Protein AF-Q05ZA6-F1 (afdb_monomer_lite)

pLDDT: mean 92.21, std 14.12, range [42.97, 98.75]

Sequence (77 aa):
MTDQADQAPSVEELQESIDELSAYRERLYNDVVGIGKKLRLSQKKIDATVNEHPELTRIDEILSQLKHQRDNQALSS

Foldseek 3Di:
DDDPPPDQDALVRLVVVLVVLVVVLVVVLCVLLVVCVVVVHDPVVSVVCCVPPVVNVVSVVVSVVSVVSSVVNVVVD

Secondary structure (DSSP, 8-state):
----SSSPPPHHHHHHHHHHHHHHHHHHHHHHHHHHHHTT--HHHHHHHHHT-HHHHHHHHHHHHHHHHHHHHHH--

Radius of gyration: 17.02 Å; chains: 1; bounding box: 28×26×52 Å

Structure (mmCIF, N/CA/C/O backbone):
data_AF-Q05ZA6-F1
#
_entry.id   AF-Q05ZA6-F1
#
loop_
_atom_site.group_PDB
_atom_site.id
_atom_site.type_symbol
_atom_site.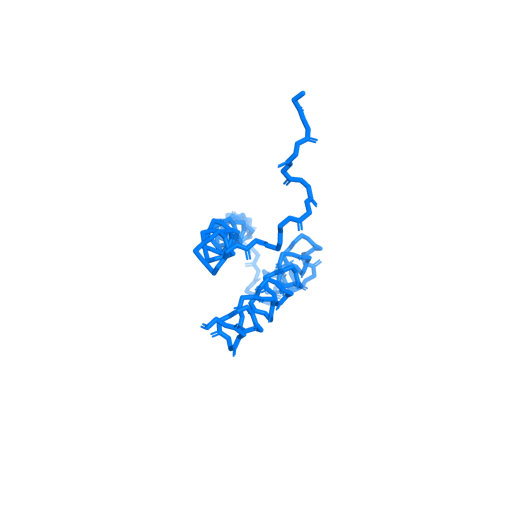label_atom_id
_atom_site.label_alt_id
_atom_site.label_comp_id
_atom_site.label_asym_id
_atom_site.label_entity_id
_atom_site.label_seq_id
_atom_site.pdbx_PDB_ins_code
_atom_site.Cartn_x
_atom_site.Cartn_y
_atom_site.Cartn_z
_atom_site.occupancy
_atom_site.B_iso_or_equiv
_atom_site.auth_seq_id
_atom_site.auth_comp_id
_atom_site.auth_asym_id
_atom_site.auth_atom_id
_atom_site.pdbx_PDB_model_num
ATOM 1 N N . MET A 1 1 ? 4.576 15.859 -32.669 1.00 43.38 1 MET A N 1
ATOM 2 C CA . MET A 1 1 ? 5.221 15.538 -31.379 1.00 43.38 1 MET A CA 1
ATOM 3 C C . MET A 1 1 ? 4.501 14.333 -30.790 1.00 43.38 1 MET A C 1
ATOM 5 O O . MET A 1 1 ? 3.687 14.523 -29.905 1.00 43.38 1 MET A O 1
ATOM 9 N N . THR A 1 2 ? 4.721 13.130 -31.324 1.00 45.91 2 THR A N 1
ATOM 10 C CA . THR A 1 2 ? 4.162 11.872 -30.787 1.00 45.91 2 THR A CA 1
ATOM 11 C C . THR A 1 2 ? 4.942 10.701 -31.396 1.00 45.91 2 THR A C 1
ATOM 13 O O . THR A 1 2 ? 4.464 10.084 -32.334 1.00 45.91 2 THR A O 1
ATOM 16 N N . ASP A 1 3 ? 6.152 10.444 -30.899 1.00 42.97 3 ASP A N 1
ATOM 17 C CA . ASP A 1 3 ? 6.936 9.230 -31.205 1.00 42.97 3 ASP A CA 1
ATOM 18 C C . ASP A 1 3 ? 7.556 8.692 -29.905 1.00 42.97 3 ASP A C 1
ATOM 20 O O . ASP A 1 3 ? 8.759 8.488 -29.791 1.00 42.97 3 ASP A O 1
ATOM 24 N N . GLN A 1 4 ? 6.737 8.552 -28.859 1.00 46.97 4 GLN A N 1
ATOM 25 C CA . GLN A 1 4 ? 7.206 8.054 -27.558 1.00 46.97 4 GLN A CA 1
ATOM 26 C C . GLN A 1 4 ? 6.264 7.017 -26.927 1.00 46.97 4 GLN A C 1
ATOM 28 O O . GLN A 1 4 ? 6.426 6.675 -25.765 1.00 46.97 4 GLN A O 1
ATOM 33 N N . ALA A 1 5 ? 5.284 6.507 -27.683 1.00 52.75 5 ALA A N 1
ATOM 34 C CA . ALA A 1 5 ? 4.280 5.561 -27.182 1.00 52.75 5 ALA A CA 1
ATOM 35 C C . ALA A 1 5 ? 4.582 4.076 -27.492 1.00 52.75 5 ALA A C 1
ATOM 37 O O . ALA A 1 5 ? 3.849 3.219 -27.014 1.00 52.75 5 ALA A O 1
ATOM 38 N N . ASP A 1 6 ? 5.644 3.771 -28.250 1.00 58.38 6 ASP A N 1
ATOM 39 C CA . ASP A 1 6 ? 5.961 2.405 -28.721 1.00 58.38 6 ASP A CA 1
ATOM 40 C C . ASP A 1 6 ? 7.238 1.793 -28.104 1.00 58.38 6 ASP A C 1
ATOM 42 O O . ASP A 1 6 ? 7.666 0.710 -28.501 1.00 58.38 6 ASP A O 1
ATOM 46 N N . GLN A 1 7 ? 7.873 2.457 -27.133 1.00 71.38 7 GLN A N 1
ATOM 47 C CA . GLN A 1 7 ? 9.002 1.883 -26.391 1.00 71.38 7 GLN A CA 1
ATOM 48 C C . GLN A 1 7 ? 8.495 1.312 -25.064 1.00 71.38 7 GLN A C 1
ATOM 50 O O . GLN A 1 7 ? 7.806 1.999 -24.311 1.00 71.38 7 GLN A O 1
ATOM 55 N N . ALA A 1 8 ? 8.825 0.048 -24.784 1.00 80.88 8 ALA A N 1
ATOM 56 C CA . ALA A 1 8 ? 8.617 -0.520 -23.457 1.00 80.88 8 ALA A CA 1
ATOM 57 C C . ALA A 1 8 ? 9.423 0.294 -22.423 1.00 80.88 8 ALA A C 1
ATOM 59 O O . ALA A 1 8 ? 10.543 0.704 -22.741 1.00 80.88 8 ALA A O 1
ATOM 60 N N . PRO A 1 9 ? 8.877 0.542 -21.219 1.00 88.50 9 PRO A N 1
ATOM 61 C CA . PRO A 1 9 ? 9.566 1.325 -20.198 1.00 88.50 9 PRO A CA 1
ATOM 62 C C . PRO A 1 9 ? 10.879 0.655 -19.777 1.00 88.50 9 PRO A C 1
ATOM 64 O O . PRO A 1 9 ? 10.974 -0.577 -19.743 1.00 88.50 9 PRO A O 1
ATOM 67 N N . SER A 1 10 ? 11.886 1.464 -19.445 1.00 94.06 10 SER A N 1
ATOM 68 C CA . SER A 1 10 ? 13.184 0.964 -18.990 1.00 94.06 10 SER A CA 1
ATOM 69 C C . SER A 1 10 ? 13.092 0.329 -17.597 1.00 94.06 10 SER A C 1
ATOM 71 O O . SER A 1 10 ? 12.138 0.535 -16.840 1.00 94.06 10 SER A O 1
ATOM 73 N N . VAL A 1 11 ? 14.113 -0.454 -17.234 1.00 95.81 11 VAL A N 1
ATOM 74 C CA . VAL A 1 11 ? 14.231 -1.010 -15.877 1.00 95.81 11 VAL A CA 1
ATOM 75 C C . VAL A 1 11 ? 14.316 0.110 -14.836 1.00 95.81 11 VAL A C 1
ATOM 77 O O . VAL A 1 11 ? 13.698 -0.022 -13.779 1.00 95.81 11 VAL A O 1
ATOM 80 N N . GLU A 1 12 ? 15.034 1.204 -15.124 1.00 95.81 12 GLU A N 1
ATOM 81 C CA . GLU A 1 12 ? 15.112 2.351 -14.211 1.00 95.81 12 GLU A CA 1
ATOM 82 C C . GLU A 1 12 ? 13.756 3.043 -14.052 1.00 95.81 12 GLU A C 1
ATOM 84 O O . GLU A 1 12 ? 13.329 3.249 -12.921 1.00 95.81 12 GLU A O 1
ATOM 89 N N . GLU A 1 13 ? 13.036 3.316 -15.145 1.00 95.94 13 GLU A N 1
ATOM 90 C CA . GLU A 1 13 ? 11.715 3.967 -15.093 1.00 95.94 13 GLU A CA 1
ATOM 91 C C . GLU A 1 13 ? 10.702 3.144 -14.276 1.00 95.94 13 GLU A C 1
ATOM 93 O O . GLU A 1 13 ? 9.911 3.677 -13.488 1.00 95.94 13 GLU A O 1
ATOM 98 N N . LEU A 1 14 ? 10.742 1.815 -14.427 1.00 97.00 14 LEU A N 1
ATOM 99 C CA . LEU A 1 14 ? 9.919 0.901 -13.637 1.00 97.00 14 LEU A CA 1
ATOM 100 C C . LEU A 1 14 ? 10.335 0.890 -12.164 1.00 97.00 14 LEU A C 1
ATOM 102 O O . LEU A 1 14 ? 9.469 0.846 -11.290 1.00 97.00 14 LEU A O 1
ATOM 106 N N . GLN A 1 15 ? 11.637 0.932 -11.874 1.00 98.00 15 GLN A N 1
ATOM 107 C CA . GLN A 1 15 ? 12.138 0.958 -10.503 1.00 98.00 15 GLN A CA 1
ATOM 108 C C . GLN A 1 15 ? 11.781 2.270 -9.792 1.00 98.00 15 GLN A C 1
ATOM 110 O O . GLN A 1 15 ? 11.290 2.217 -8.667 1.00 98.00 15 GLN A O 1
ATOM 115 N N . GLU A 1 16 ? 11.922 3.418 -10.457 1.00 98.19 16 GLU A N 1
ATOM 116 C CA . GLU A 1 16 ? 11.499 4.724 -9.934 1.00 98.19 16 GLU A CA 1
ATOM 117 C C . GLU A 1 16 ? 9.998 4.725 -9.612 1.00 98.19 16 GLU A C 1
ATOM 119 O O . GLU A 1 16 ? 9.591 5.086 -8.506 1.00 98.19 16 GLU A O 1
ATOM 124 N N . SER A 1 17 ? 9.174 4.204 -10.527 1.00 97.81 17 SER A N 1
ATOM 125 C CA . SER A 1 17 ? 7.727 4.076 -10.315 1.00 97.81 17 SER A CA 1
ATOM 126 C C . SER A 1 17 ? 7.383 3.172 -9.120 1.00 97.81 17 SER A C 1
ATOM 128 O O . SER A 1 17 ? 6.466 3.470 -8.349 1.00 97.81 17 SER A O 1
ATOM 130 N N . ILE A 1 18 ? 8.112 2.062 -8.940 1.00 98.62 18 ILE A N 1
ATOM 131 C CA . ILE A 1 18 ? 7.956 1.162 -7.785 1.00 98.62 18 ILE A CA 1
ATOM 132 C C . ILE A 1 18 ? 8.310 1.886 -6.485 1.00 98.62 18 ILE A C 1
ATOM 134 O O . ILE A 1 18 ? 7.591 1.728 -5.494 1.00 98.62 18 ILE A O 1
ATOM 138 N N . ASP A 1 19 ? 9.395 2.655 -6.472 1.00 98.69 19 ASP A N 1
ATOM 139 C CA . ASP A 1 19 ? 9.885 3.343 -5.279 1.00 98.69 19 ASP A CA 1
ATOM 140 C C . ASP A 1 19 ? 8.917 4.450 -4.848 1.00 98.69 19 ASP A C 1
ATOM 142 O O . ASP A 1 19 ? 8.514 4.507 -3.680 1.00 98.69 19 ASP A O 1
ATOM 146 N N . GLU A 1 20 ? 8.452 5.270 -5.793 1.00 98.56 20 GLU A N 1
ATOM 147 C CA . GLU A 1 20 ? 7.461 6.316 -5.535 1.00 98.56 20 GLU A CA 1
ATOM 148 C C . GLU A 1 20 ? 6.141 5.740 -5.007 1.00 98.56 20 GLU A C 1
ATOM 150 O O . GLU A 1 20 ? 5.597 6.213 -3.999 1.00 98.56 20 GLU A O 1
ATOM 155 N N . LEU A 1 21 ? 5.635 4.682 -5.648 1.00 98.56 21 LEU A N 1
ATOM 156 C CA . LEU A 1 21 ? 4.381 4.049 -5.254 1.00 98.56 21 LEU A CA 1
ATOM 157 C C . LEU A 1 21 ? 4.505 3.328 -3.901 1.00 98.56 21 LEU A C 1
ATOM 159 O O . LEU A 1 21 ? 3.574 3.364 -3.092 1.00 98.56 21 LEU A O 1
ATOM 163 N N . SER A 1 22 ? 5.666 2.737 -3.605 1.00 98.62 22 SER A N 1
ATOM 164 C CA . SER A 1 22 ? 5.953 2.124 -2.301 1.0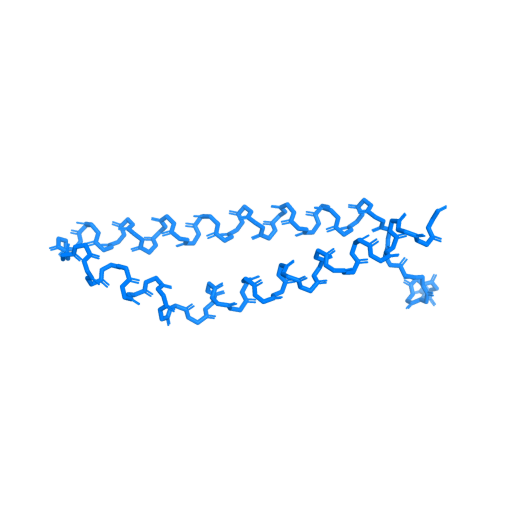0 98.62 22 SER A CA 1
ATOM 165 C C . SER A 1 22 ? 6.000 3.171 -1.186 1.00 98.62 22 SER A C 1
ATOM 167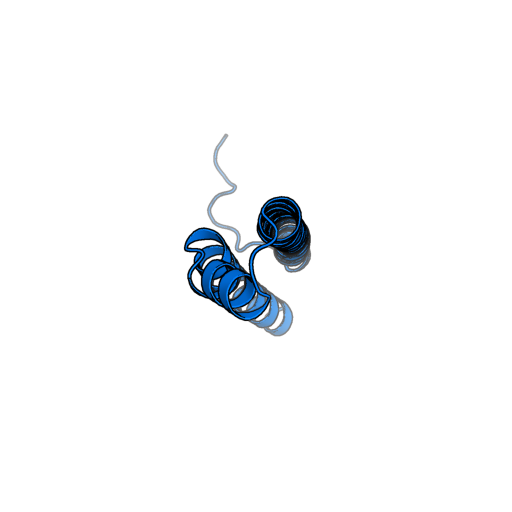 O O . SER A 1 22 ? 5.393 2.972 -0.131 1.00 98.62 22 SER A O 1
ATOM 169 N N . ALA A 1 23 ? 6.640 4.318 -1.429 1.00 98.75 23 ALA A N 1
ATOM 170 C CA . ALA A 1 23 ? 6.663 5.430 -0.482 1.00 98.75 23 ALA A CA 1
ATOM 171 C C . ALA A 1 23 ? 5.255 6.002 -0.242 1.00 98.75 23 ALA A C 1
ATOM 173 O O . ALA A 1 23 ? 4.893 6.364 0.882 1.00 98.75 23 ALA A O 1
ATOM 174 N N . TYR A 1 24 ? 4.422 6.069 -1.285 1.00 98.56 24 TYR A N 1
ATOM 175 C CA . TYR A 1 24 ? 3.024 6.465 -1.134 1.00 98.56 24 TYR A CA 1
ATOM 176 C C . TYR A 1 24 ? 2.228 5.470 -0.279 1.00 98.56 24 TYR A C 1
ATOM 178 O O . TYR A 1 24 ? 1.572 5.885 0.681 1.00 98.56 24 TYR A O 1
ATOM 186 N N . ARG A 1 25 ? 2.351 4.168 -0.561 1.00 98.56 25 ARG A N 1
ATOM 187 C CA . ARG A 1 25 ? 1.719 3.095 0.217 1.00 98.56 25 ARG A CA 1
ATOM 188 C C . ARG A 1 25 ? 2.069 3.174 1.703 1.00 98.56 25 ARG A C 1
ATOM 190 O O . ARG A 1 25 ? 1.193 3.031 2.554 1.00 98.56 25 ARG A O 1
ATOM 197 N N . GLU A 1 26 ? 3.342 3.400 2.021 1.00 98.69 26 GLU A N 1
ATOM 198 C CA . GLU A 1 26 ? 3.814 3.504 3.403 1.00 98.69 26 GLU A CA 1
ATOM 199 C C . GLU A 1 26 ? 3.184 4.697 4.133 1.00 98.69 26 GLU A C 1
ATOM 201 O O . GLU A 1 26 ? 2.700 4.545 5.258 1.00 98.69 26 GLU A O 1
ATOM 206 N N . ARG A 1 27 ? 3.130 5.872 3.491 1.00 98.56 27 ARG A N 1
ATOM 207 C CA . ARG A 1 27 ? 2.467 7.054 4.066 1.00 98.56 27 ARG A CA 1
ATOM 208 C C . ARG A 1 27 ? 0.989 6.789 4.341 1.00 98.56 27 ARG A C 1
ATOM 210 O O . ARG A 1 27 ? 0.541 7.031 5.457 1.00 98.56 27 ARG A O 1
ATOM 217 N N . LEU A 1 28 ? 0.270 6.213 3.376 1.00 98.38 28 LEU A N 1
ATOM 218 C CA . LEU A 1 28 ? -1.149 5.891 3.529 1.00 98.38 28 LEU A CA 1
ATOM 219 C C . LEU A 1 28 ? -1.390 4.893 4.672 1.00 98.38 28 LEU A C 1
ATOM 221 O O . LEU A 1 28 ? -2.271 5.100 5.506 1.00 98.38 28 LEU A O 1
ATOM 225 N N . TYR A 1 29 ? -0.576 3.840 4.763 1.00 98.50 29 TYR A N 1
ATOM 226 C CA . TYR A 1 29 ? -0.634 2.892 5.877 1.00 98.50 29 TYR A CA 1
ATOM 227 C C . TYR A 1 29 ? -0.425 3.594 7.229 1.00 98.50 29 TYR A C 1
ATOM 229 O O . TYR A 1 29 ? -1.204 3.397 8.167 1.00 98.50 29 TYR A O 1
ATOM 237 N N . ASN A 1 30 ? 0.596 4.449 7.324 1.00 98.56 30 ASN A N 1
ATOM 238 C CA . ASN A 1 30 ? 0.901 5.193 8.544 1.00 98.56 30 ASN A CA 1
ATOM 239 C C . ASN A 1 30 ? -0.224 6.161 8.930 1.00 98.56 30 ASN A C 1
ATOM 241 O O . ASN A 1 30 ? -0.522 6.292 10.120 1.00 98.56 30 ASN A O 1
ATOM 245 N N . ASP A 1 31 ? -0.886 6.783 7.956 1.00 97.94 31 ASP A N 1
ATOM 246 C CA . ASP A 1 31 ? -2.040 7.649 8.189 1.00 97.94 31 ASP A CA 1
ATOM 247 C C . ASP A 1 31 ? -3.231 6.858 8.741 1.00 97.94 31 ASP A C 1
ATOM 249 O O . ASP A 1 31 ? -3.784 7.227 9.782 1.00 97.94 31 ASP A O 1
ATOM 253 N N . VAL A 1 32 ? -3.580 5.724 8.121 1.00 97.56 32 VAL A N 1
ATOM 254 C CA . VAL A 1 32 ? -4.668 4.841 8.581 1.00 97.56 32 VAL A CA 1
ATOM 255 C C . VAL A 1 32 ? -4.415 4.369 10.017 1.00 97.56 32 VAL A C 1
ATOM 257 O O . VAL A 1 32 ? -5.277 4.508 10.894 1.00 97.56 32 VAL A O 1
ATOM 260 N N . VAL A 1 33 ? -3.205 3.876 10.299 1.00 98.25 33 VAL A N 1
ATOM 261 C CA . VAL A 1 33 ? -2.806 3.441 11.646 1.00 98.25 33 VAL A CA 1
ATOM 262 C C . VAL A 1 33 ? -2.807 4.614 12.629 1.00 98.25 33 VAL A C 1
ATOM 264 O O . VAL A 1 33 ? -3.281 4.483 13.763 1.00 98.25 33 VAL A O 1
ATOM 267 N N . GLY A 1 34 ? -2.292 5.772 12.215 1.00 98.25 34 GLY A N 1
ATOM 268 C CA . GLY A 1 34 ? -2.218 6.983 13.024 1.00 98.25 34 GLY A CA 1
ATOM 269 C C . GLY A 1 34 ? -3.596 7.493 13.440 1.00 98.25 34 GLY A C 1
ATOM 270 O O . GLY A 1 34 ? -3.803 7.824 14.611 1.00 98.25 34 GLY A O 1
ATOM 271 N N . ILE A 1 35 ? -4.560 7.501 12.519 1.00 97.75 35 ILE A N 1
ATOM 272 C CA . ILE A 1 35 ? -5.957 7.854 12.796 1.00 97.75 35 ILE A CA 1
ATOM 273 C C . ILE A 1 35 ? -6.582 6.836 13.754 1.00 97.75 35 ILE A C 1
ATOM 275 O O . ILE A 1 35 ? -7.160 7.231 14.768 1.00 97.75 35 ILE A O 1
ATOM 279 N N . GLY A 1 36 ? -6.407 5.535 13.501 1.00 97.56 36 GLY A N 1
ATOM 280 C CA . GLY A 1 36 ? -6.933 4.480 14.369 1.00 97.56 36 GLY A CA 1
ATOM 281 C C . GLY A 1 36 ? -6.444 4.596 15.818 1.00 97.56 36 GLY A C 1
ATOM 282 O O . GLY A 1 36 ? -7.235 4.483 16.759 1.00 97.56 36 GLY A O 1
ATOM 283 N N . LYS A 1 37 ? -5.157 4.920 16.007 1.00 97.88 37 LYS A N 1
ATOM 284 C CA . LYS A 1 37 ? -4.568 5.189 17.329 1.00 97.88 37 LYS A CA 1
ATOM 285 C C . LYS A 1 37 ? -5.133 6.455 17.975 1.00 97.88 37 LYS A C 1
ATOM 287 O O . LYS A 1 37 ? -5.482 6.414 19.154 1.00 97.88 37 LYS A O 1
ATOM 292 N N . LYS A 1 38 ? -5.272 7.559 17.228 1.00 98.19 38 LYS A N 1
ATOM 293 C CA . LYS A 1 38 ? -5.881 8.813 17.726 1.00 98.19 38 LYS A CA 1
ATOM 294 C C . LYS A 1 38 ? -7.326 8.603 18.194 1.00 98.19 38 LYS A C 1
ATOM 296 O O . LYS A 1 38 ? -7.731 9.179 19.198 1.00 98.19 38 LYS A O 1
ATOM 301 N N . LEU A 1 39 ? -8.067 7.724 17.519 1.00 98.06 39 LEU A N 1
ATOM 302 C CA . LEU A 1 39 ? -9.426 7.312 17.885 1.00 98.06 39 LEU A CA 1
ATOM 303 C C . LEU A 1 39 ? -9.480 6.252 19.000 1.00 98.06 39 LEU A C 1
ATOM 305 O O . LEU A 1 39 ? -10.568 5.850 19.407 1.00 98.06 39 LEU A O 1
ATOM 309 N N . ARG A 1 40 ? -8.324 5.803 19.512 1.00 97.75 40 ARG A N 1
ATOM 310 C CA . ARG A 1 40 ? -8.192 4.768 20.555 1.00 97.75 40 ARG A CA 1
ATOM 311 C C . ARG A 1 40 ? -8.872 3.445 20.171 1.00 97.75 40 ARG A C 1
ATOM 313 O O . ARG A 1 40 ? -9.410 2.748 21.031 1.00 97.75 40 ARG A O 1
ATOM 320 N N . LEU A 1 41 ? -8.861 3.096 18.881 1.00 97.56 41 LEU A N 1
ATOM 321 C CA . LEU A 1 41 ? -9.339 1.795 18.414 1.00 97.56 41 LEU A CA 1
ATOM 322 C C . LEU A 1 41 ? -8.438 0.672 18.946 1.00 97.56 41 LEU A C 1
ATOM 324 O O . LEU A 1 41 ? -7.250 0.868 19.199 1.00 97.56 41 LEU A O 1
ATOM 328 N N . SER A 1 42 ? -9.000 -0.529 19.100 1.00 97.88 42 SER A N 1
ATOM 329 C CA . SER A 1 42 ? -8.190 -1.712 19.396 1.00 97.88 42 SER A CA 1
ATOM 330 C C . SER A 1 42 ? -7.316 -2.075 18.196 1.00 97.88 42 SER A C 1
ATOM 332 O O . SER A 1 42 ? -7.720 -1.866 17.051 1.00 97.88 42 SER A O 1
ATOM 334 N N . GLN A 1 43 ? -6.158 -2.693 18.447 1.00 96.38 43 GLN A N 1
ATOM 335 C CA . GLN A 1 43 ? -5.239 -3.111 17.381 1.00 96.38 43 GLN A CA 1
ATOM 336 C C . GLN A 1 43 ? -5.943 -3.977 16.326 1.00 96.38 43 GLN A C 1
ATOM 338 O O . GLN A 1 43 ? -5.867 -3.676 15.144 1.00 96.38 43 GLN A O 1
ATOM 343 N N . LYS A 1 44 ? -6.773 -4.938 16.761 1.00 98.00 44 LYS A N 1
ATOM 344 C CA . LYS A 1 44 ? -7.585 -5.782 15.868 1.00 98.00 44 LYS A CA 1
ATOM 345 C C . LYS A 1 44 ? -8.452 -4.979 14.887 1.00 98.00 44 LYS A C 1
ATOM 347 O O . LYS A 1 44 ? -8.626 -5.401 13.751 1.00 98.00 44 LYS A O 1
ATOM 352 N N . LYS A 1 45 ? -9.034 -3.853 15.322 1.00 97.94 45 LYS A N 1
ATOM 353 C CA . LYS A 1 45 ? -9.845 -2.996 14.442 1.00 97.94 45 LYS A CA 1
ATOM 354 C C . LYS A 1 45 ? -8.976 -2.220 13.458 1.00 97.94 45 LYS A C 1
ATOM 356 O O . LYS A 1 45 ? -9.368 -2.098 12.309 1.00 97.94 45 LYS A O 1
ATOM 361 N N . ILE A 1 46 ? -7.819 -1.731 13.901 1.00 98.00 46 ILE A N 1
ATOM 362 C CA . ILE A 1 46 ? -6.861 -1.042 13.028 1.00 98.00 46 ILE A CA 1
ATOM 363 C C . ILE A 1 46 ? -6.377 -1.997 11.933 1.00 98.00 46 ILE A C 1
ATOM 365 O O . ILE A 1 46 ? -6.426 -1.642 10.761 1.00 98.00 46 ILE A O 1
ATOM 369 N N . ASP A 1 47 ? -5.997 -3.221 12.302 1.00 97.75 47 ASP A N 1
ATOM 370 C CA . ASP A 1 47 ? -5.531 -4.237 11.354 1.00 97.75 47 ASP A CA 1
ATOM 371 C C . ASP A 1 47 ? -6.625 -4.605 10.343 1.00 97.75 47 ASP A C 1
ATOM 373 O O . ASP A 1 47 ? -6.353 -4.705 9.151 1.00 97.75 47 ASP A O 1
ATOM 377 N N . ALA A 1 48 ? -7.878 -4.750 10.794 1.00 97.88 48 ALA A N 1
ATOM 378 C CA . ALA A 1 48 ? -9.013 -4.982 9.900 1.00 97.88 48 ALA A CA 1
ATOM 379 C C . ALA A 1 48 ? -9.208 -3.815 8.919 1.00 97.88 48 ALA A C 1
ATOM 381 O O . ALA A 1 48 ? -9.328 -4.045 7.723 1.00 97.88 48 ALA A O 1
ATOM 382 N N . THR A 1 49 ? -9.156 -2.567 9.400 1.00 96.81 49 THR A N 1
ATOM 383 C CA . THR A 1 49 ? -9.254 -1.378 8.540 1.00 96.81 49 THR A CA 1
ATOM 384 C C . THR A 1 49 ? -8.129 -1.311 7.514 1.00 96.81 49 THR A C 1
ATOM 386 O O . THR A 1 49 ? -8.397 -0.962 6.374 1.00 96.81 49 THR A O 1
ATOM 389 N N . VAL A 1 50 ? -6.893 -1.649 7.888 1.00 97.62 50 VAL A N 1
ATOM 390 C CA . VAL A 1 50 ? -5.768 -1.717 6.944 1.00 97.62 50 VAL A CA 1
ATOM 391 C C . VAL A 1 50 ? -5.999 -2.809 5.898 1.00 97.62 50 VAL A C 1
ATOM 393 O O . VAL A 1 50 ? -5.845 -2.546 4.709 1.00 97.62 50 VAL A O 1
ATOM 396 N N . ASN A 1 51 ? -6.382 -4.014 6.326 1.00 95.81 51 ASN A N 1
ATOM 397 C CA . ASN A 1 51 ? -6.575 -5.162 5.434 1.00 95.81 51 ASN A CA 1
ATOM 398 C C . ASN A 1 51 ? -7.746 -4.972 4.462 1.00 95.81 51 ASN A C 1
ATOM 400 O O . ASN A 1 51 ? -7.709 -5.483 3.348 1.00 95.81 51 ASN A O 1
ATOM 404 N N . GLU A 1 52 ? -8.782 -4.251 4.886 1.00 96.06 52 GLU A N 1
ATOM 405 C CA . GLU A 1 52 ? -9.966 -3.941 4.081 1.00 96.06 52 GLU A CA 1
ATOM 406 C C . GLU A 1 52 ? -9.826 -2.606 3.323 1.00 96.06 52 GLU A C 1
ATOM 408 O O . GLU A 1 52 ? -10.775 -2.177 2.666 1.00 96.06 52 GLU A O 1
ATOM 413 N N . HIS A 1 53 ? -8.673 -1.926 3.402 1.00 97.69 53 HIS A N 1
ATOM 414 C CA . HIS A 1 53 ? -8.487 -0.616 2.782 1.00 97.69 53 HIS A CA 1
ATOM 415 C C . HIS A 1 53 ? -8.333 -0.748 1.256 1.00 97.69 53 HIS A C 1
ATOM 417 O O . HIS A 1 53 ? -7.267 -1.156 0.782 1.00 97.69 53 HIS A O 1
ATOM 423 N N . PRO A 1 54 ? -9.329 -0.324 0.454 1.00 97.50 54 PRO A N 1
ATOM 424 C CA . PRO A 1 54 ? -9.374 -0.635 -0.976 1.00 97.50 54 PRO A CA 1
ATOM 425 C C . PRO A 1 54 ? -8.186 -0.056 -1.750 1.00 97.50 54 PRO A C 1
ATOM 427 O O . PRO A 1 54 ? -7.683 -0.672 -2.686 1.00 97.50 54 PRO A O 1
ATOM 430 N N . GLU A 1 55 ? -7.702 1.119 -1.350 1.00 97.94 55 GLU A N 1
ATOM 431 C CA . GLU A 1 55 ? -6.548 1.743 -1.994 1.00 97.94 55 GLU A CA 1
ATOM 432 C C . GLU A 1 55 ? -5.225 1.058 -1.632 1.00 97.94 55 GLU A C 1
ATOM 434 O O . GLU A 1 55 ? -4.373 0.933 -2.503 1.00 97.94 55 GLU A O 1
ATOM 439 N N . LEU A 1 56 ? -5.063 0.536 -0.406 1.00 98.31 56 LEU A N 1
ATOM 440 C CA . LEU A 1 56 ? -3.838 -0.193 -0.051 1.00 98.31 56 LEU A CA 1
ATOM 441 C C . LEU A 1 56 ? -3.775 -1.505 -0.835 1.00 98.31 56 LEU A C 1
ATOM 443 O O . LEU A 1 56 ? -2.738 -1.812 -1.415 1.00 98.31 56 LEU A O 1
ATOM 447 N N . THR A 1 57 ? -4.904 -2.215 -0.937 1.00 98.00 57 THR A N 1
ATOM 448 C CA . THR A 1 57 ? -5.024 -3.417 -1.771 1.00 98.00 57 THR A CA 1
ATOM 449 C C . THR A 1 57 ? -4.689 -3.121 -3.230 1.00 98.00 57 THR A C 1
ATOM 451 O O . THR A 1 57 ? -3.864 -3.810 -3.824 1.00 98.00 57 THR A O 1
ATOM 454 N N . ARG A 1 58 ? -5.267 -2.059 -3.803 1.00 98.31 58 ARG A N 1
ATOM 455 C CA . ARG A 1 58 ? -5.005 -1.677 -5.196 1.00 98.31 58 ARG A CA 1
ATOM 456 C C . ARG A 1 58 ? -3.539 -1.311 -5.431 1.00 98.31 58 ARG A C 1
ATOM 458 O O . ARG A 1 58 ? -2.977 -1.680 -6.458 1.00 98.31 58 ARG A O 1
ATOM 465 N N . ILE A 1 59 ? -2.917 -0.583 -4.504 1.00 98.50 59 ILE A N 1
ATOM 466 C CA . ILE A 1 59 ? -1.495 -0.238 -4.603 1.00 98.50 59 ILE A CA 1
ATOM 467 C C . ILE A 1 59 ? -0.633 -1.505 -4.551 1.00 98.50 59 ILE A C 1
ATOM 469 O O . ILE A 1 59 ? 0.289 -1.632 -5.353 1.00 98.50 59 ILE A O 1
ATOM 473 N N . ASP A 1 60 ? -0.949 -2.457 -3.670 1.00 98.31 60 ASP A N 1
ATOM 474 C CA . ASP A 1 60 ? -0.225 -3.728 -3.572 1.00 98.31 60 ASP A CA 1
ATOM 475 C C . ASP A 1 60 ? -0.320 -4.544 -4.877 1.00 98.31 60 ASP A C 1
ATOM 477 O O . ASP A 1 60 ? 0.688 -5.080 -5.349 1.00 98.31 60 ASP A O 1
ATOM 481 N N . GLU A 1 61 ? -1.492 -4.574 -5.518 1.00 98.38 61 GLU A N 1
ATOM 482 C CA . GLU A 1 61 ? -1.686 -5.206 -6.831 1.00 98.38 61 GLU A CA 1
ATOM 483 C C . GLU A 1 61 ? -0.848 -4.534 -7.929 1.00 98.38 61 GLU A C 1
ATOM 485 O O . GLU A 1 61 ? -0.160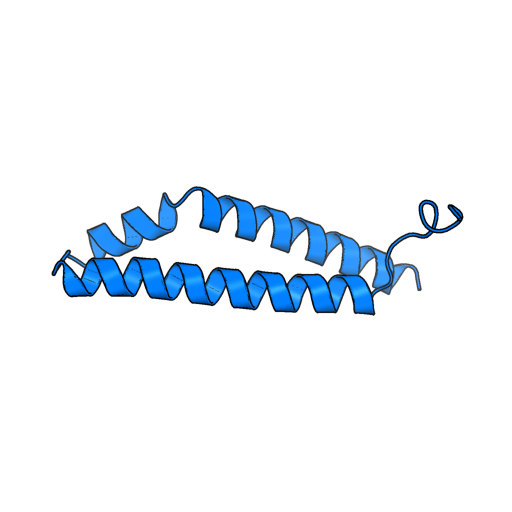 -5.220 -8.690 1.00 98.38 61 GLU A O 1
ATOM 490 N N . ILE A 1 62 ? -0.863 -3.199 -7.999 1.00 98.50 62 ILE A N 1
ATOM 491 C CA . ILE A 1 62 ? -0.086 -2.437 -8.990 1.00 98.50 62 ILE A CA 1
ATOM 492 C C . ILE A 1 62 ? 1.416 -2.631 -8.757 1.00 98.50 62 ILE A C 1
ATOM 494 O O . ILE A 1 62 ? 2.155 -2.890 -9.705 1.00 98.50 62 ILE A O 1
ATOM 498 N N . LEU A 1 63 ? 1.878 -2.578 -7.505 1.00 98.69 63 LEU A N 1
ATOM 499 C CA . LEU A 1 63 ? 3.273 -2.845 -7.155 1.00 98.69 63 LEU A CA 1
ATOM 500 C C . LEU A 1 63 ? 3.699 -4.251 -7.581 1.00 98.69 63 LEU A C 1
ATOM 502 O O . LEU A 1 63 ? 4.817 -4.425 -8.065 1.00 98.69 63 LEU A O 1
ATOM 506 N N . SER A 1 64 ? 2.831 -5.255 -7.423 1.00 98.50 64 SER A N 1
ATOM 507 C CA . SER A 1 64 ? 3.114 -6.610 -7.903 1.00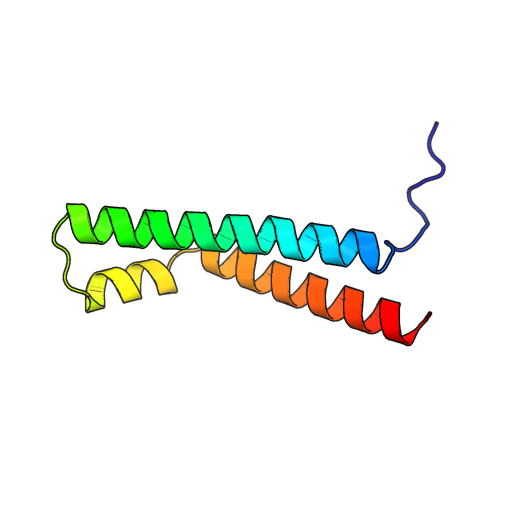 98.50 64 SER A CA 1
ATOM 508 C C . SER A 1 64 ? 3.277 -6.649 -9.424 1.00 98.50 64 SER A C 1
ATOM 510 O O . SER A 1 64 ? 4.203 -7.292 -9.916 1.00 98.50 64 SER A O 1
ATOM 512 N N . GLN A 1 65 ? 2.414 -5.953 -10.169 1.00 98.12 65 GLN A N 1
ATOM 513 C CA . GLN A 1 65 ? 2.490 -5.886 -11.631 1.00 98.12 65 GLN A CA 1
ATOM 514 C C . GLN A 1 65 ? 3.760 -5.172 -12.102 1.00 98.12 65 GLN A C 1
ATOM 516 O O . GLN A 1 65 ? 4.465 -5.700 -12.959 1.00 98.12 65 GLN A O 1
ATOM 521 N N . LEU A 1 66 ? 4.098 -4.027 -11.502 1.00 97.81 66 LEU A N 1
ATOM 522 C CA . LEU A 1 66 ? 5.305 -3.269 -11.840 1.00 97.81 66 LEU A CA 1
ATOM 523 C C . LEU A 1 66 ? 6.579 -4.070 -11.563 1.00 97.81 66 LEU A C 1
ATOM 525 O O . LEU A 1 66 ? 7.486 -4.084 -12.390 1.00 97.81 66 LEU A O 1
ATOM 529 N N . LYS A 1 67 ? 6.639 -4.791 -10.435 1.00 98.19 67 LYS A N 1
ATOM 530 C CA . LYS A 1 67 ? 7.775 -5.669 -10.112 1.00 98.19 67 LYS A CA 1
ATOM 531 C C . LYS A 1 67 ? 7.931 -6.782 -11.142 1.00 98.19 67 LYS A C 1
ATOM 533 O O . LYS A 1 67 ? 9.030 -6.977 -11.647 1.00 98.19 67 LYS A O 1
ATOM 538 N N . HIS A 1 68 ? 6.835 -7.452 -11.507 1.00 97.56 68 HIS A N 1
ATOM 539 C CA . HIS A 1 68 ? 6.865 -8.468 -12.562 1.00 97.56 68 HIS A CA 1
ATOM 540 C C . HIS A 1 68 ? 7.305 -7.881 -13.909 1.00 97.56 68 HIS A C 1
ATOM 542 O O . HIS A 1 68 ? 8.104 -8.493 -14.613 1.00 97.56 68 HIS A O 1
ATOM 548 N N . GLN A 1 69 ? 6.815 -6.692 -14.268 1.00 96.12 69 GLN A N 1
ATOM 549 C CA . GLN A 1 69 ? 7.205 -6.018 -15.504 1.00 96.12 69 GLN A CA 1
ATOM 550 C C . GLN A 1 69 ? 8.700 -5.674 -15.510 1.00 96.12 69 GLN A C 1
ATOM 552 O O . GLN A 1 69 ? 9.384 -5.976 -16.485 1.00 96.12 69 GLN A O 1
ATOM 557 N N . ARG A 1 70 ? 9.219 -5.112 -14.412 1.00 96.69 70 ARG A N 1
ATOM 558 C CA . ARG A 1 70 ? 10.643 -4.797 -14.240 1.00 96.69 70 ARG A CA 1
ATOM 559 C C . ARG A 1 70 ? 11.508 -6.046 -14.344 1.00 96.69 70 ARG A C 1
ATOM 561 O O . ARG A 1 70 ? 12.515 -6.020 -15.040 1.00 96.69 70 ARG A O 1
ATOM 568 N N . ASP A 1 71 ? 11.119 -7.130 -13.679 1.00 96.44 71 ASP A N 1
ATOM 569 C CA . ASP A 1 71 ? 11.886 -8.380 -13.685 1.00 96.44 71 ASP A CA 1
ATOM 570 C C . ASP A 1 71 ? 11.953 -8.980 -15.091 1.00 96.44 71 ASP A C 1
ATOM 572 O O . ASP A 1 71 ? 13.024 -9.378 -15.546 1.00 96.44 71 ASP A O 1
ATOM 576 N N . ASN A 1 72 ? 10.840 -8.958 -15.826 1.00 95.00 72 ASN A N 1
ATOM 577 C CA . ASN A 1 72 ? 10.812 -9.385 -17.223 1.00 95.00 72 ASN A CA 1
ATOM 578 C C . ASN A 1 72 ? 11.687 -8.490 -18.117 1.00 95.00 72 ASN A C 1
ATOM 580 O O . ASN A 1 72 ? 12.393 -9.002 -18.988 1.00 95.00 72 ASN A O 1
ATOM 584 N N . GLN A 1 73 ? 11.666 -7.172 -17.894 1.00 92.12 73 GLN A N 1
ATOM 585 C CA . GLN A 1 73 ? 12.481 -6.217 -18.646 1.00 92.12 73 GLN A CA 1
ATOM 586 C C . GLN A 1 73 ? 13.979 -6.421 -18.368 1.00 92.12 73 GLN A C 1
ATOM 588 O O . GLN A 1 73 ? 14.778 -6.440 -19.301 1.00 92.12 73 GLN A O 1
ATOM 593 N N . ALA A 1 74 ? 14.352 -6.651 -17.106 1.00 90.62 74 ALA A N 1
ATOM 594 C CA . ALA A 1 74 ? 15.726 -6.904 -16.679 1.00 90.62 74 ALA A CA 1
ATOM 595 C C . ALA A 1 74 ? 16.276 -8.248 -17.184 1.00 90.62 74 ALA A C 1
ATOM 597 O O . ALA A 1 74 ? 17.470 -8.359 -17.430 1.00 90.62 74 ALA A O 1
ATOM 598 N N . LEU A 1 75 ? 15.420 -9.260 -17.358 1.00 89.75 75 LEU A N 1
ATOM 599 C CA . LEU A 1 75 ? 15.793 -10.548 -17.961 1.00 89.75 75 LEU A CA 1
ATOM 600 C C . LEU A 1 75 ? 15.921 -10.491 -19.4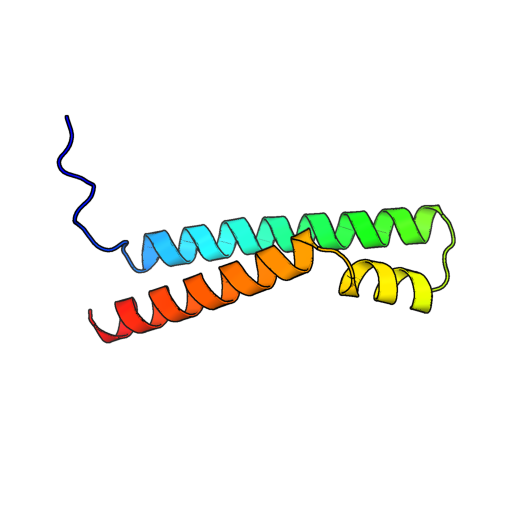91 1.00 89.75 75 LEU A C 1
ATOM 602 O O . LEU A 1 75 ? 16.543 -11.372 -20.081 1.00 89.75 75 LEU A O 1
ATOM 606 N N . SER A 1 76 ? 15.293 -9.499 -20.125 1.00 79.69 76 SER A N 1
ATOM 607 C CA . SER A 1 76 ? 15.276 -9.325 -21.584 1.00 79.69 76 SER A CA 1
ATOM 608 C C . SER A 1 76 ? 16.313 -8.310 -22.085 1.00 79.69 76 SER A C 1
ATOM 610 O O . SER A 1 76 ? 16.391 -8.087 -23.294 1.00 79.69 76 SER A O 1
ATOM 612 N N . SER A 1 77 ? 17.065 -7.689 -21.167 1.00 61.38 77 SER A N 1
ATOM 613 C CA . SER A 1 77 ? 18.127 -6.701 -21.420 1.00 61.38 77 SER A CA 1
ATOM 614 C C . SER A 1 77 ? 19.506 -7.351 -21.321 1.00 61.38 77 SER A C 1
ATOM 616 O O . SER A 1 77 ? 20.389 -6.968 -22.119 1.00 61.38 77 SER A O 1
#